Protein AF-A0A7W1R901-F1 (afdb_monomer)

Radius of gyration: 30.14 Å; Cα contacts (8 Å, |Δi|>4): 11; chains: 1; bounding box: 86×29×71 Å

Mean predicted aligned error: 14.53 Å

pLDDT: mean 77.72, std 14.28, range [48.69, 98.0]

Secondary structure (DSSP, 8-state):
-------PPP------------TTTS---HHHHHT---HHHHHHHHHHHHHHHHHHHHHHHHHHHHHTTSSS----

Foldseek 3Di:
DDDDDPPDDPPDPPPPPCPPCDPVRPDPDPVCLVPDPDPVSVVVVCVVVVVVVCVVVVVVVVVVVVQVVDPDGPDD

Structure (mmCIF, N/CA/C/O backbone):
data_AF-A0A7W1R901-F1
#
_entry.id   AF-A0A7W1R901-F1
#
loop_
_atom_site.group_PDB
_atom_site.id
_atom_site.type_symbol
_atom_site.label_atom_id
_atom_site.label_alt_id
_atom_site.label_co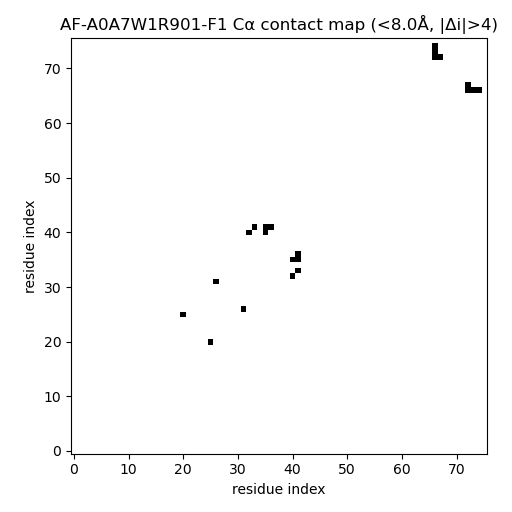mp_id
_atom_site.label_asym_id
_atom_site.label_entity_id
_atom_site.label_seq_id
_atom_site.pdbx_PDB_ins_code
_atom_site.Cartn_x
_atom_site.Cartn_y
_atom_site.Cartn_z
_atom_site.occupancy
_atom_site.B_iso_or_equiv
_atom_site.auth_seq_id
_atom_site.auth_comp_id
_atom_site.auth_asym_id
_atom_site.auth_atom_id
_atom_site.pdbx_PDB_model_num
ATOM 1 N N . MET A 1 1 ? 58.974 14.730 -47.120 1.00 49.56 1 MET A N 1
ATOM 2 C CA . MET A 1 1 ? 58.386 15.224 -45.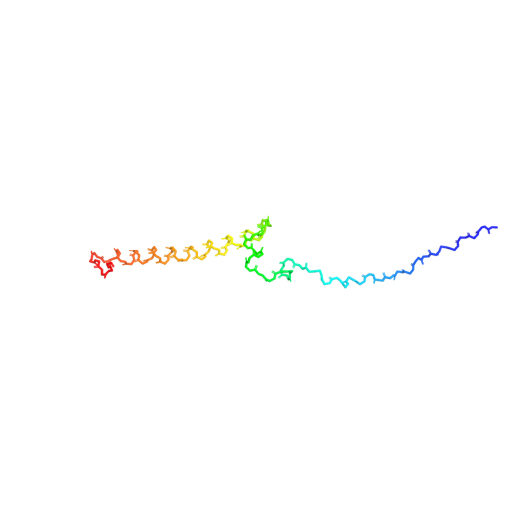859 1.00 49.56 1 MET A CA 1
ATOM 3 C C . MET A 1 1 ? 56.983 14.673 -45.794 1.00 49.56 1 MET A C 1
ATOM 5 O O . MET A 1 1 ? 56.240 14.841 -46.750 1.00 49.56 1 MET A O 1
ATOM 9 N N . GLU A 1 2 ? 56.735 13.870 -44.771 1.00 48.69 2 GLU A N 1
ATOM 10 C CA . GLU A 1 2 ? 55.662 12.887 -44.715 1.00 48.69 2 GLU A CA 1
ATOM 11 C C . GLU A 1 2 ? 54.276 13.516 -44.585 1.00 48.69 2 GLU A C 1
ATOM 13 O O . GLU A 1 2 ? 54.057 14.510 -43.896 1.00 48.69 2 GLU A O 1
ATOM 18 N N . THR A 1 3 ? 53.350 12.889 -45.294 1.00 66.75 3 THR A N 1
ATOM 19 C CA . THR A 1 3 ? 51.917 13.126 -45.282 1.00 66.75 3 THR A CA 1
ATOM 20 C C . THR A 1 3 ? 51.340 12.661 -43.949 1.00 66.75 3 THR A C 1
ATOM 22 O O . THR A 1 3 ? 51.437 11.485 -43.618 1.00 66.75 3 THR A O 1
ATOM 25 N N . THR A 1 4 ? 50.666 13.531 -43.203 1.00 59.78 4 THR A N 1
ATOM 26 C CA . THR A 1 4 ? 49.630 13.108 -42.244 1.00 59.78 4 THR A CA 1
ATOM 27 C C . THR A 1 4 ? 48.586 14.215 -42.151 1.00 59.78 4 THR A C 1
ATOM 29 O O . THR A 1 4 ? 48.635 15.088 -41.291 1.00 59.78 4 THR A O 1
ATOM 32 N N . VAL A 1 5 ? 47.639 14.202 -43.090 1.00 63.56 5 VAL A N 1
ATOM 33 C CA . VAL A 1 5 ? 46.354 14.879 -42.908 1.00 63.56 5 VAL A CA 1
ATOM 34 C C . VAL A 1 5 ? 45.581 14.027 -41.909 1.00 63.56 5 VAL A C 1
ATOM 36 O O . VAL A 1 5 ? 45.230 12.885 -42.200 1.00 63.56 5 VAL A O 1
ATOM 39 N N . ALA A 1 6 ? 45.365 14.561 -40.710 1.00 62.50 6 ALA A N 1
ATOM 40 C CA . ALA A 1 6 ? 44.448 13.976 -39.751 1.00 62.50 6 ALA A CA 1
ATOM 41 C C . ALA A 1 6 ? 43.036 14.007 -40.355 1.00 62.50 6 ALA A C 1
ATOM 43 O O . ALA A 1 6 ? 42.381 15.045 -40.391 1.00 62.50 6 ALA A O 1
ATOM 44 N N . THR A 1 7 ? 42.579 12.859 -40.850 1.00 66.88 7 THR A N 1
ATOM 45 C CA . THR A 1 7 ? 41.156 12.574 -41.032 1.00 66.88 7 THR A CA 1
ATOM 46 C C . THR A 1 7 ? 40.525 12.610 -39.639 1.00 66.88 7 THR A C 1
ATOM 48 O O . THR A 1 7 ? 40.634 11.665 -38.861 1.00 66.88 7 THR A O 1
ATOM 51 N N . SER A 1 8 ? 39.913 13.736 -39.275 1.00 64.19 8 SER A N 1
ATOM 52 C CA . SER A 1 8 ? 38.928 13.763 -38.202 1.00 64.19 8 SER A CA 1
ATOM 53 C C . SER A 1 8 ? 37.645 13.166 -38.768 1.00 64.19 8 SER A C 1
ATOM 55 O O . SER A 1 8 ? 37.097 13.656 -39.756 1.00 64.19 8 SER A O 1
ATOM 57 N N . ALA A 1 9 ? 37.198 12.053 -38.189 1.00 73.06 9 ALA A N 1
ATOM 58 C CA . ALA A 1 9 ? 35.887 11.497 -38.496 1.00 73.06 9 ALA A CA 1
ATOM 59 C C . ALA A 1 9 ? 34.818 12.605 -38.367 1.00 73.06 9 ALA A C 1
ATOM 61 O O . ALA A 1 9 ? 34.920 13.422 -37.443 1.00 73.06 9 ALA A O 1
ATOM 62 N N . PRO A 1 10 ? 33.807 12.665 -39.253 1.00 75.50 10 PRO A N 1
ATOM 63 C CA . PRO A 1 10 ? 32.678 13.562 -39.059 1.00 75.50 10 PRO A CA 1
ATOM 64 C C . PRO A 1 10 ? 32.072 13.322 -37.673 1.00 75.50 10 PRO A C 1
ATOM 66 O O . PRO A 1 10 ? 31.771 12.184 -37.311 1.00 75.50 10 PRO A O 1
ATOM 69 N N . PHE A 1 11 ? 31.925 14.384 -36.880 1.00 69.00 11 PHE A N 1
ATOM 70 C CA . PHE A 1 11 ? 31.121 14.345 -35.663 1.00 69.00 11 PHE A CA 1
ATOM 71 C C . PHE A 1 11 ? 29.661 14.189 -36.095 1.00 69.00 11 PHE A C 1
ATOM 73 O O . PHE A 1 11 ? 28.967 15.168 -36.355 1.00 69.00 11 PHE A O 1
ATOM 80 N N . GLU A 1 12 ? 29.217 12.946 -36.243 1.00 72.06 12 GLU A N 1
ATOM 81 C CA . GLU A 1 12 ? 27.799 12.619 -36.277 1.00 72.06 12 GLU A CA 1
ATOM 82 C C . GLU A 1 12 ? 27.253 12.904 -34.871 1.00 72.06 12 GLU A C 1
ATOM 84 O O . GLU A 1 12 ? 27.693 12.257 -33.910 1.00 72.06 12 GLU A O 1
ATOM 89 N N . PRO A 1 13 ? 26.329 13.864 -34.686 1.00 72.69 13 PRO A N 1
ATOM 90 C CA . PRO A 1 13 ? 25.611 13.948 -33.430 1.00 72.69 13 PRO A CA 1
ATOM 91 C C . PRO A 1 13 ? 24.794 12.660 -33.310 1.00 72.69 13 PRO A C 1
ATOM 93 O O . PRO A 1 13 ? 23.765 12.507 -33.967 1.00 72.69 13 PRO A O 1
ATOM 96 N N . VAL A 1 14 ? 25.261 11.717 -32.483 1.00 66.88 14 VAL A N 1
ATOM 97 C CA . VAL A 1 14 ? 24.455 10.574 -32.044 1.00 66.88 14 VAL A CA 1
ATOM 98 C C . VAL A 1 14 ? 23.199 11.162 -31.420 1.00 66.88 14 VAL A C 1
ATOM 100 O O . VAL A 1 14 ? 23.204 11.668 -30.300 1.00 66.88 14 VAL A O 1
ATOM 103 N N . THR A 1 15 ? 22.126 11.166 -32.200 1.00 68.00 15 THR A N 1
ATOM 104 C CA . THR A 1 15 ? 20.797 11.489 -31.718 1.00 68.00 15 THR A CA 1
ATOM 105 C C . THR A 1 15 ? 20.341 10.214 -31.027 1.00 68.00 15 THR A C 1
ATOM 107 O O . THR A 1 15 ? 20.232 9.186 -31.698 1.00 68.00 15 THR A O 1
ATOM 110 N N . PRO A 1 16 ? 20.149 10.198 -29.698 1.00 63.34 16 PRO A N 1
ATOM 111 C CA . PRO A 1 16 ? 19.640 9.016 -29.031 1.00 63.34 16 PRO A CA 1
ATOM 112 C C . PRO A 1 16 ? 18.158 8.866 -29.391 1.00 63.34 16 PRO A C 1
ATOM 114 O O . PRO A 1 16 ? 17.285 9.252 -28.624 1.00 63.34 16 PRO A O 1
ATOM 117 N N . THR A 1 17 ? 17.856 8.315 -30.565 1.00 63.44 17 THR A N 1
ATOM 118 C CA . THR A 1 17 ? 16.509 7.850 -30.920 1.00 63.44 17 THR A CA 1
ATOM 119 C C . THR A 1 17 ? 16.348 6.416 -30.432 1.00 63.44 17 THR A C 1
ATOM 121 O O . THR A 1 17 ? 16.087 5.497 -31.197 1.00 63.44 17 THR A O 1
ATOM 124 N N . ASP A 1 18 ? 16.576 6.211 -29.140 1.00 61.00 18 ASP A N 1
ATOM 125 C CA . ASP A 1 18 ? 16.241 4.959 -28.482 1.00 61.00 18 ASP A CA 1
ATOM 126 C C . ASP A 1 18 ? 15.078 5.295 -27.559 1.00 61.00 18 ASP A C 1
ATOM 128 O O . ASP A 1 18 ? 15.268 5.805 -26.448 1.00 61.00 18 ASP A O 1
ATOM 132 N N . GLU A 1 19 ? 13.855 5.090 -28.056 1.00 64.19 19 GLU A N 1
ATOM 133 C CA . GLU A 1 19 ? 12.677 4.946 -27.206 1.00 64.19 19 GLU A CA 1
ATOM 134 C C . GLU A 1 19 ? 12.909 3.719 -26.319 1.00 64.19 19 GLU A C 1
ATOM 136 O O . GLU A 1 19 ? 12.398 2.628 -26.562 1.00 64.19 19 G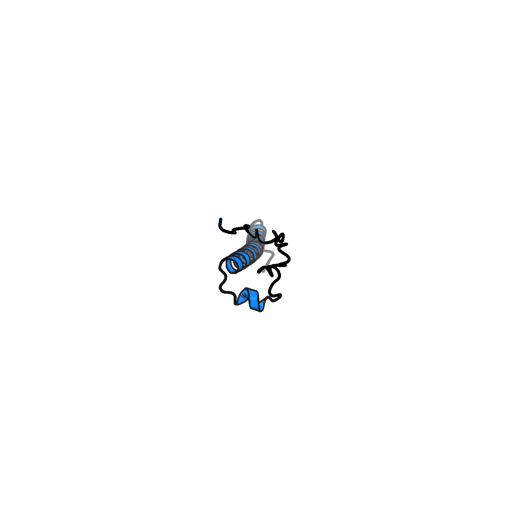LU A O 1
ATOM 141 N N . ARG A 1 20 ? 13.766 3.882 -25.306 1.00 64.56 20 ARG A N 1
ATOM 142 C CA . ARG A 1 20 ? 14.199 2.806 -24.427 1.00 64.56 20 ARG A CA 1
ATOM 143 C C . ARG A 1 20 ? 12.965 2.255 -23.750 1.00 64.56 20 ARG A C 1
ATOM 145 O O . ARG A 1 20 ? 12.413 2.885 -22.842 1.00 64.56 20 ARG A O 1
ATOM 152 N N . VAL A 1 21 ? 12.548 1.075 -24.194 1.00 63.44 21 VAL A N 1
ATOM 153 C CA . VAL A 1 21 ? 11.413 0.346 -23.645 1.00 63.44 21 VAL A CA 1
ATOM 154 C C . VAL A 1 21 ? 11.674 0.147 -22.151 1.00 63.44 21 VAL A C 1
ATOM 156 O O . VAL A 1 21 ? 12.487 -0.676 -21.736 1.00 63.44 21 VAL A O 1
ATOM 159 N N . ASN A 1 22 ? 11.048 0.984 -21.326 1.00 61.44 22 ASN A N 1
ATOM 160 C CA . ASN A 1 22 ? 11.276 0.989 -19.888 1.00 61.44 22 ASN A CA 1
ATOM 161 C C . ASN A 1 22 ? 10.374 -0.054 -19.229 1.00 61.44 22 ASN A C 1
ATOM 163 O O . ASN A 1 22 ? 9.330 -0.405 -19.766 1.00 61.44 22 ASN A O 1
ATOM 167 N N . TYR A 1 23 ? 10.714 -0.527 -18.035 1.00 54.69 23 TYR A N 1
ATOM 168 C CA . TYR A 1 23 ? 9.915 -1.529 -17.311 1.00 54.69 23 TYR A CA 1
ATOM 169 C C . TYR A 1 23 ? 8.459 -1.077 -17.037 1.00 54.69 23 TYR A C 1
ATOM 171 O O . TYR A 1 23 ? 7.607 -1.925 -16.764 1.00 54.69 23 TYR A O 1
ATOM 179 N N . LEU A 1 24 ? 8.200 0.234 -17.145 1.00 60.44 24 LEU A N 1
ATOM 180 C CA . LEU A 1 24 ? 6.885 0.886 -17.140 1.00 60.44 24 LEU A CA 1
ATOM 181 C C . LEU A 1 24 ? 6.094 0.701 -18.454 1.00 60.44 24 LEU A C 1
ATOM 183 O O . LEU A 1 24 ? 4.873 0.646 -18.412 1.00 60.44 24 LEU A O 1
ATOM 187 N N . ASN A 1 25 ? 6.781 0.573 -19.595 1.00 60.09 25 ASN A N 1
ATOM 188 C CA . ASN A 1 25 ? 6.214 0.426 -20.945 1.00 60.09 25 ASN A CA 1
ATOM 189 C C . ASN A 1 25 ? 6.361 -0.994 -21.536 1.00 60.09 25 ASN A C 1
ATOM 191 O O . ASN A 1 25 ? 5.755 -1.295 -22.557 1.00 60.09 25 ASN A O 1
ATOM 195 N N . ALA A 1 26 ? 7.171 -1.878 -20.937 1.00 60.41 26 ALA A N 1
ATOM 196 C CA . ALA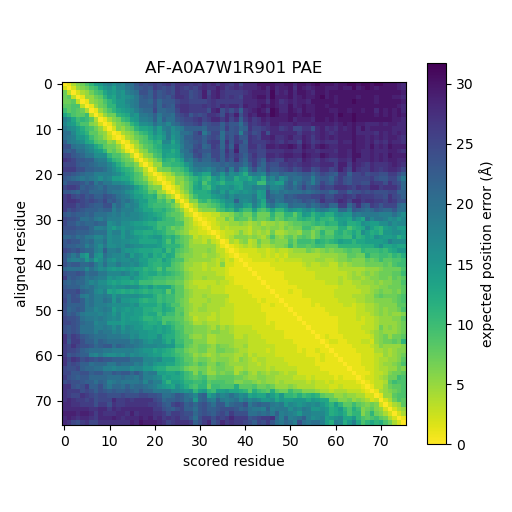 A 1 26 ? 7.628 -3.091 -21.623 1.00 60.41 26 ALA A CA 1
ATOM 197 C C . ALA A 1 26 ? 6.684 -4.305 -21.602 1.00 60.41 26 ALA A C 1
ATOM 199 O O . ALA A 1 26 ? 6.834 -5.162 -22.464 1.00 60.41 26 ALA A O 1
ATOM 200 N N . GLN A 1 27 ? 5.750 -4.464 -20.662 1.00 58.69 27 GLN A N 1
ATOM 201 C CA . GLN A 1 27 ? 4.867 -5.646 -20.627 1.00 58.69 27 GLN A CA 1
ATOM 202 C C . GLN A 1 27 ? 3.577 -5.319 -19.861 1.00 58.69 27 GLN A C 1
ATOM 204 O O . GLN A 1 27 ? 3.592 -5.178 -18.636 1.00 58.69 27 GLN A O 1
ATOM 209 N 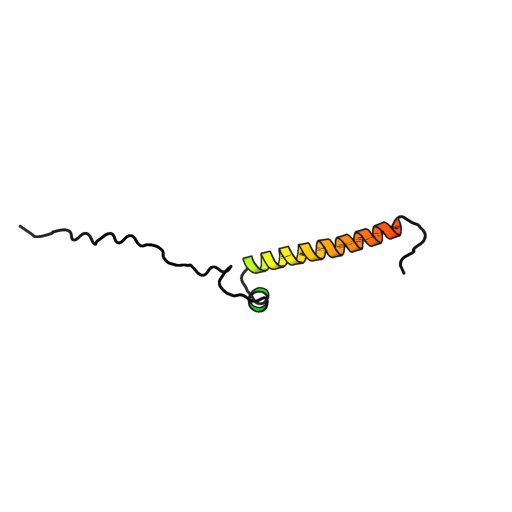N . TYR A 1 28 ? 2.455 -5.224 -20.576 1.00 60.19 28 TYR A N 1
ATOM 210 C CA . TYR A 1 28 ? 1.131 -5.002 -19.996 1.00 60.19 28 TYR A CA 1
ATOM 211 C C . TYR A 1 28 ? 0.552 -6.337 -19.511 1.00 60.19 28 TYR A C 1
ATOM 213 O O . TYR A 1 28 ? -0.002 -7.108 -20.291 1.00 60.19 28 TYR A O 1
ATOM 221 N N . GLY A 1 29 ? 0.694 -6.652 -18.219 1.00 67.38 29 GLY A N 1
ATOM 222 C CA . GLY A 1 29 ? 0.023 -7.826 -17.659 1.00 67.38 29 GLY A CA 1
ATOM 223 C C . GLY A 1 29 ? 0.228 -8.053 -16.164 1.00 67.38 29 GLY A C 1
ATOM 224 O O . GLY A 1 29 ? 1.358 -8.179 -15.693 1.00 67.38 29 GLY A O 1
ATOM 225 N N . LEU A 1 30 ? -0.882 -8.235 -15.439 1.00 69.50 30 LEU A N 1
ATOM 226 C CA . LEU A 1 30 ? -0.906 -8.650 -14.027 1.00 69.50 30 LEU A CA 1
ATOM 227 C C . LEU A 1 30 ? -0.080 -9.925 -13.785 1.00 69.50 30 LEU A C 1
ATOM 229 O O . LEU A 1 30 ? 0.618 -10.016 -12.783 1.00 69.50 30 LEU A O 1
ATOM 233 N N . LYS A 1 31 ? -0.087 -10.880 -14.731 1.00 71.25 31 LYS A N 1
ATOM 234 C CA . LYS A 1 31 ? 0.713 -12.119 -14.654 1.00 71.25 31 LYS A CA 1
ATOM 235 C C . LYS A 1 31 ? 2.225 -11.866 -14.722 1.00 71.25 31 LYS A C 1
ATOM 237 O O . LYS A 1 31 ? 2.969 -12.495 -13.979 1.00 71.25 31 LYS A O 1
ATOM 242 N N . SER A 1 32 ? 2.678 -10.942 -15.576 1.00 71.75 32 SER A N 1
ATOM 243 C CA . SER A 1 32 ? 4.098 -10.558 -15.665 1.00 71.75 32 SER A CA 1
ATOM 244 C C . SER A 1 32 ? 4.549 -9.814 -14.408 1.00 71.75 32 SER A C 1
ATOM 246 O O . SER A 1 32 ? 5.684 -9.972 -13.971 1.00 71.75 32 SER A O 1
ATOM 248 N N . TRP A 1 33 ? 3.644 -9.047 -13.795 1.00 76.38 33 TRP A N 1
ATOM 249 C CA . TRP A 1 33 ? 3.907 -8.331 -12.552 1.00 76.38 33 TRP A CA 1
ATOM 250 C C . TRP A 1 33 ? 3.933 -9.251 -11.324 1.00 76.38 33 TRP A C 1
ATOM 252 O O . TRP A 1 33 ? 4.875 -9.168 -10.547 1.00 76.38 33 TRP A O 1
ATOM 262 N N . LEU A 1 34 ? 2.967 -10.164 -11.165 1.00 78.31 34 LEU A N 1
ATOM 263 C CA . LEU A 1 34 ? 2.917 -11.083 -10.016 1.00 78.31 34 LEU A CA 1
ATOM 264 C C . LEU A 1 34 ? 4.031 -12.139 -10.028 1.00 78.31 34 LEU A C 1
ATOM 266 O O . LEU A 1 34 ? 4.473 -12.559 -8.966 1.00 78.31 34 LEU A O 1
ATOM 270 N N . LEU A 1 35 ? 4.488 -12.574 -11.207 1.00 83.75 35 LEU A N 1
ATOM 271 C CA . LEU A 1 35 ? 5.535 -13.598 -11.344 1.00 83.75 35 LEU A CA 1
ATOM 272 C C . LEU A 1 35 ? 6.936 -13.007 -11.591 1.00 83.75 35 LEU A C 1
ATOM 274 O O . LEU A 1 35 ? 7.857 -13.728 -11.983 1.00 83.75 35 LEU A O 1
ATOM 278 N N . THR A 1 36 ? 7.118 -11.700 -11.381 1.00 79.69 36 THR A N 1
ATOM 279 C CA . THR A 1 36 ? 8.422 -11.042 -11.544 1.00 79.69 36 THR A CA 1
ATOM 280 C C . THR A 1 36 ? 9.364 -11.322 -10.367 1.00 79.69 36 THR A C 1
ATOM 282 O O . THR A 1 36 ? 8.925 -11.524 -9.239 1.00 79.69 36 THR A O 1
ATOM 285 N N . LYS A 1 37 ? 10.680 -11.301 -10.616 1.00 84.50 37 LYS A N 1
ATOM 286 C CA . LYS A 1 37 ? 11.731 -11.355 -9.574 1.00 84.50 37 LYS A CA 1
ATOM 287 C C . LYS A 1 37 ? 12.362 -9.989 -9.277 1.00 84.50 37 LYS A C 1
ATOM 289 O O . LYS A 1 37 ? 13.292 -9.894 -8.485 1.00 84.50 37 LYS A O 1
ATOM 294 N N . ASP A 1 38 ? 11.886 -8.932 -9.928 1.00 85.06 38 ASP A N 1
ATOM 295 C CA . ASP A 1 38 ? 12.393 -7.576 -9.732 1.00 85.06 38 ASP A CA 1
ATOM 296 C C . ASP A 1 38 ? 11.939 -7.016 -8.372 1.00 85.06 38 ASP A C 1
ATOM 298 O O . ASP A 1 38 ? 10.746 -6.795 -8.143 1.00 85.06 38 ASP A O 1
ATOM 302 N N . HIS A 1 39 ? 12.896 -6.754 -7.476 1.00 87.31 39 HIS A N 1
ATOM 303 C CA . HIS A 1 39 ? 12.639 -6.234 -6.130 1.00 87.31 39 HIS A CA 1
ATOM 304 C C . HIS A 1 39 ? 11.867 -4.905 -6.136 1.00 87.31 39 HIS A C 1
ATOM 306 O O . HIS A 1 39 ? 11.041 -4.678 -5.256 1.00 87.31 39 HIS A O 1
ATOM 312 N N . LYS A 1 40 ? 12.068 -4.042 -7.143 1.00 84.19 40 LYS A N 1
ATOM 313 C CA . LYS A 1 40 ? 11.369 -2.748 -7.221 1.00 84.19 40 LYS A CA 1
ATOM 314 C C . LYS A 1 40 ? 9.883 -2.929 -7.519 1.00 84.19 40 LYS A C 1
ATOM 316 O O . LYS A 1 40 ? 9.046 -2.240 -6.943 1.00 84.19 40 LYS A O 1
ATOM 321 N N . ARG A 1 41 ? 9.545 -3.883 -8.391 1.00 83.06 41 ARG A N 1
ATOM 322 C CA . ARG A 1 41 ? 8.148 -4.218 -8.710 1.00 83.06 41 ARG A CA 1
ATOM 323 C C . ARG A 1 41 ? 7.456 -4.876 -7.521 1.00 83.06 41 ARG A C 1
ATOM 325 O O . ARG A 1 41 ? 6.332 -4.510 -7.196 1.00 83.06 41 ARG A O 1
ATOM 332 N N . ILE A 1 42 ? 8.153 -5.787 -6.840 1.00 88.12 42 ILE A N 1
ATOM 333 C CA . ILE A 1 42 ? 7.657 -6.421 -5.613 1.00 88.12 42 ILE A CA 1
ATOM 334 C C . ILE A 1 42 ? 7.405 -5.357 -4.534 1.00 88.12 42 ILE A C 1
ATOM 336 O O . ILE A 1 42 ? 6.348 -5.372 -3.912 1.00 88.12 42 ILE A O 1
ATOM 340 N N . ALA A 1 43 ? 8.304 -4.384 -4.359 1.00 90.44 43 ALA A N 1
ATOM 341 C CA . ALA A 1 43 ? 8.109 -3.298 -3.398 1.00 90.44 43 ALA A CA 1
ATOM 342 C C . ALA A 1 43 ? 6.832 -2.482 -3.674 1.00 90.44 43 ALA A C 1
ATOM 344 O O . ALA A 1 43 ? 6.080 -2.194 -2.746 1.00 90.44 43 ALA A O 1
ATOM 345 N N . LEU A 1 44 ? 6.541 -2.158 -4.940 1.00 89.75 44 LEU A N 1
ATOM 346 C CA . LEU A 1 44 ? 5.310 -1.450 -5.314 1.00 89.75 44 LEU A CA 1
ATOM 347 C C . LEU A 1 44 ? 4.049 -2.307 -5.131 1.00 89.75 44 LEU A C 1
ATOM 349 O O . LEU A 1 44 ? 3.032 -1.789 -4.673 1.00 89.75 44 LEU A O 1
ATOM 353 N N . LEU A 1 45 ? 4.116 -3.606 -5.449 1.00 90.25 45 LEU A N 1
ATOM 354 C CA . LEU A 1 45 ? 3.036 -4.558 -5.163 1.00 90.25 45 LEU A CA 1
ATOM 355 C C . LEU A 1 45 ? 2.696 -4.569 -3.674 1.00 90.25 45 LEU A C 1
ATOM 357 O O . LEU A 1 45 ? 1.530 -4.422 -3.316 1.00 90.25 45 LEU A O 1
ATOM 361 N N . TYR A 1 46 ? 3.718 -4.697 -2.826 1.00 93.00 46 TYR A N 1
ATOM 362 C CA . TYR A 1 46 ? 3.555 -4.697 -1.378 1.00 93.00 46 TYR A CA 1
ATOM 363 C C . TYR A 1 46 ? 3.015 -3.369 -0.867 1.00 93.00 46 TYR A C 1
ATOM 365 O O . TYR A 1 46 ? 2.089 -3.377 -0.062 1.00 93.00 46 TYR A O 1
ATOM 373 N N . LEU A 1 47 ? 3.541 -2.239 -1.348 1.00 94.62 47 LEU A N 1
ATOM 374 C CA . LEU A 1 47 ? 3.046 -0.919 -0.966 1.00 94.62 47 LEU A CA 1
ATOM 375 C C . LEU A 1 47 ? 1.546 -0.798 -1.264 1.00 94.62 47 LEU A C 1
ATOM 377 O O . LEU A 1 47 ? 0.770 -0.493 -0.365 1.00 94.62 47 LEU A O 1
ATOM 381 N N . GLY A 1 48 ? 1.123 -1.133 -2.488 1.00 95.19 48 GLY A N 1
ATOM 382 C CA . GLY A 1 48 ? -0.288 -1.109 -2.874 1.00 95.19 48 GLY A CA 1
ATOM 383 C C . GLY A 1 48 ? -1.154 -2.068 -2.051 1.00 95.19 48 GLY A C 1
ATOM 384 O O . GLY A 1 48 ? -2.195 -1.663 -1.532 1.00 95.19 48 GLY A O 1
ATOM 385 N N . SER A 1 49 ? -0.726 -3.325 -1.882 1.00 95.25 49 SER A N 1
ATOM 386 C CA . SER A 1 49 ? -1.496 -4.319 -1.127 1.00 95.25 49 SER A CA 1
ATOM 387 C C . SER A 1 49 ? -1.606 -3.969 0.354 1.00 95.25 49 SER A C 1
ATOM 389 O O . SER A 1 49 ? -2.688 -4.069 0.926 1.00 95.25 49 SER A O 1
ATOM 391 N N . ILE A 1 50 ? -0.509 -3.535 0.981 1.00 97.12 50 ILE A N 1
ATOM 392 C CA . ILE A 1 50 ? -0.493 -3.179 2.403 1.00 97.12 50 ILE A CA 1
ATOM 393 C C . ILE A 1 50 ? -1.385 -1.965 2.631 1.00 97.12 50 ILE A C 1
ATOM 395 O O . ILE A 1 50 ? -2.192 -1.990 3.552 1.00 97.12 50 ILE A O 1
ATOM 399 N N . THR A 1 51 ? -1.305 -0.934 1.785 1.00 97.88 51 THR A N 1
ATOM 400 C CA . THR A 1 51 ? -2.193 0.229 1.887 1.00 97.88 51 THR A CA 1
ATOM 401 C C . THR A 1 51 ? -3.662 -0.174 1.752 1.00 97.88 51 THR A C 1
ATOM 403 O O . THR A 1 51 ? -4.481 0.251 2.563 1.00 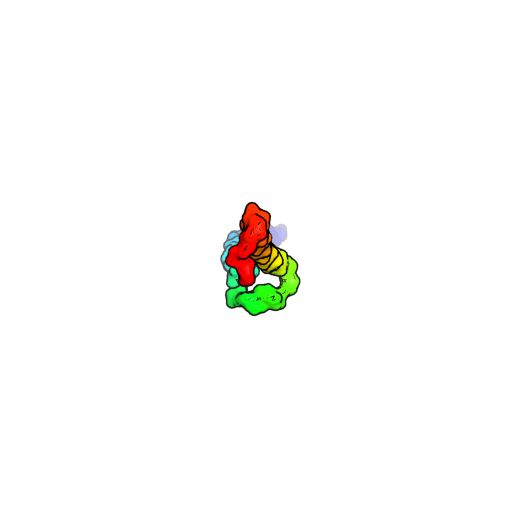97.88 51 THR A O 1
ATOM 406 N N . LEU A 1 52 ? -4.003 -1.036 0.790 1.00 97.88 52 LEU A N 1
ATOM 407 C CA . LEU A 1 52 ? -5.372 -1.526 0.618 1.00 97.88 52 LEU A CA 1
ATOM 408 C C . LEU A 1 52 ? -5.883 -2.257 1.871 1.00 97.88 52 LEU A C 1
ATOM 410 O O . LEU A 1 52 ? -6.941 -1.917 2.400 1.00 97.88 52 LEU A O 1
ATOM 414 N N . PHE A 1 53 ? -5.127 -3.237 2.372 1.00 97.81 53 PHE A N 1
ATOM 415 C CA . PHE A 1 53 ? -5.522 -3.998 3.559 1.00 97.81 53 PHE A CA 1
ATOM 416 C C . PHE A 1 53 ? -5.492 -3.164 4.840 1.00 97.81 53 PHE A C 1
ATOM 418 O O . PHE A 1 53 ? -6.295 -3.415 5.734 1.00 97.81 53 PHE A O 1
ATOM 425 N N . PHE A 1 54 ? -4.630 -2.150 4.923 1.00 97.75 54 PHE A N 1
ATOM 426 C CA . PHE A 1 54 ? -4.628 -1.188 6.020 1.00 97.75 54 PHE A CA 1
ATOM 427 C C . PHE A 1 54 ? -5.962 -0.441 6.105 1.00 97.75 54 PHE A C 1
ATOM 429 O O . PHE A 1 54 ? -6.533 -0.354 7.188 1.00 97.75 54 PHE A O 1
ATOM 436 N N . PHE A 1 55 ? -6.503 0.036 4.978 1.00 98.00 55 PHE A N 1
ATOM 437 C CA . PHE A 1 55 ? -7.817 0.683 4.974 1.00 98.00 55 PHE A CA 1
ATOM 438 C C . PHE A 1 55 ? -8.942 -0.295 5.306 1.00 98.00 55 PHE A C 1
ATOM 440 O O . PHE A 1 55 ? -9.788 0.030 6.129 1.00 98.00 55 PHE A O 1
ATOM 447 N N . ILE A 1 56 ? -8.937 -1.500 4.731 1.00 97.94 56 ILE A N 1
ATOM 448 C CA . ILE A 1 56 ? -9.957 -2.518 5.031 1.00 97.94 56 ILE A CA 1
ATOM 449 C C . ILE A 1 56 ? -9.940 -2.868 6.526 1.00 97.94 56 ILE A C 1
ATOM 451 O O . ILE A 1 56 ? -10.965 -2.771 7.196 1.00 97.94 56 ILE A O 1
ATOM 455 N N . GLY A 1 57 ? -8.773 -3.216 7.072 1.00 97.44 57 GLY A N 1
ATOM 456 C CA . GLY A 1 57 ? -8.613 -3.525 8.492 1.00 97.44 57 GLY A CA 1
ATOM 457 C C . GLY A 1 57 ? -8.936 -2.333 9.395 1.00 97.44 57 GLY A C 1
ATOM 458 O O . GLY A 1 57 ? -9.568 -2.508 10.431 1.00 97.44 57 GLY A O 1
ATOM 459 N N . GLY A 1 58 ? -8.568 -1.118 8.982 1.00 97.12 58 GLY A N 1
ATOM 460 C CA . GLY A 1 58 ? -8.896 0.119 9.687 1.00 97.12 58 GLY A CA 1
ATOM 461 C C . GLY A 1 58 ? -10.399 0.395 9.739 1.00 97.12 58 GLY A C 1
ATOM 462 O O . GLY A 1 58 ? -10.909 0.761 10.794 1.00 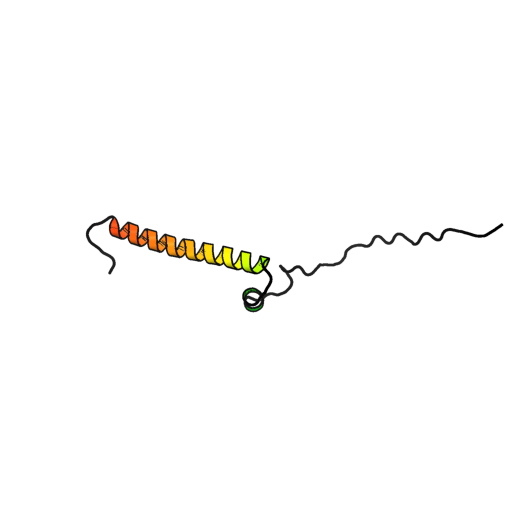97.12 58 GLY A O 1
ATOM 463 N N . LEU A 1 59 ? -11.122 0.156 8.640 1.00 97.19 59 LEU A N 1
ATOM 464 C CA . LEU A 1 59 ? -12.580 0.272 8.594 1.00 97.19 59 LEU A CA 1
ATOM 465 C C . LEU A 1 59 ? -13.254 -0.770 9.490 1.00 97.19 59 LEU A C 1
ATOM 467 O O . LEU A 1 59 ? -14.159 -0.418 10.241 1.00 97.19 59 LEU A O 1
ATOM 471 N N . TYR A 1 60 ? -12.783 -2.020 9.481 1.00 95.56 60 TYR A N 1
ATOM 472 C CA . TYR A 1 60 ? -13.276 -3.048 10.405 1.00 95.56 60 TYR A CA 1
ATOM 473 C C . TYR A 1 60 ? -13.004 -2.687 11.868 1.00 95.56 60 TYR A C 1
ATOM 475 O O . TYR A 1 60 ? -13.896 -2.787 12.706 1.00 95.56 60 TYR A O 1
ATOM 483 N N . ALA A 1 61 ? -11.797 -2.215 12.185 1.00 95.44 61 ALA A N 1
ATOM 484 C CA . ALA A 1 61 ? -11.458 -1.767 13.531 1.00 95.44 61 ALA A CA 1
ATOM 485 C C . ALA A 1 61 ? -12.325 -0.575 13.970 1.00 95.44 61 ALA A C 1
ATOM 487 O O . ALA A 1 61 ? -12.772 -0.532 15.116 1.00 95.44 61 ALA A O 1
ATOM 488 N N . MET A 1 62 ? -12.603 0.368 13.063 1.00 94.44 62 MET A N 1
ATOM 489 C CA . MET A 1 62 ? -13.553 1.452 13.311 1.00 94.44 62 MET A CA 1
ATOM 490 C C . MET A 1 62 ? -14.965 0.928 13.556 1.00 94.44 62 MET A C 1
ATOM 492 O O . MET A 1 62 ? -15.590 1.372 14.510 1.00 94.44 62 MET A O 1
ATOM 496 N N . ALA A 1 63 ? -15.457 -0.014 12.750 1.00 92.00 63 ALA A N 1
ATOM 497 C CA . ALA A 1 63 ? -16.791 -0.588 12.917 1.00 92.00 63 ALA A CA 1
ATOM 498 C C . ALA A 1 63 ? -16.951 -1.260 14.289 1.00 92.00 63 ALA A C 1
ATOM 500 O O . ALA A 1 63 ? -17.890 -0.947 15.013 1.00 92.00 63 ALA A O 1
ATOM 501 N N . ILE A 1 64 ? -15.980 -2.084 14.702 1.00 90.94 64 ILE A N 1
ATOM 502 C CA . ILE A 1 64 ? -15.957 -2.685 16.047 1.00 90.94 64 ILE A CA 1
ATOM 503 C C . ILE A 1 64 ? -15.958 -1.596 17.124 1.00 90.94 64 ILE A C 1
ATOM 505 O O . ILE A 1 64 ? -16.649 -1.702 18.134 1.00 90.94 64 ILE A O 1
ATOM 509 N N . ARG A 1 65 ? -15.176 -0.530 16.926 1.00 92.25 65 ARG A N 1
ATOM 510 C CA . ARG A 1 65 ? -15.117 0.570 17.886 1.00 92.25 65 ARG A CA 1
ATOM 511 C C . ARG A 1 65 ? -16.446 1.311 17.989 1.00 92.25 65 ARG A C 1
ATOM 513 O O . ARG A 1 65 ? -16.798 1.681 19.099 1.00 92.25 65 ARG A O 1
ATOM 520 N N . LEU A 1 66 ? -17.143 1.527 16.874 1.00 89.56 66 LEU A N 1
ATOM 521 C CA . 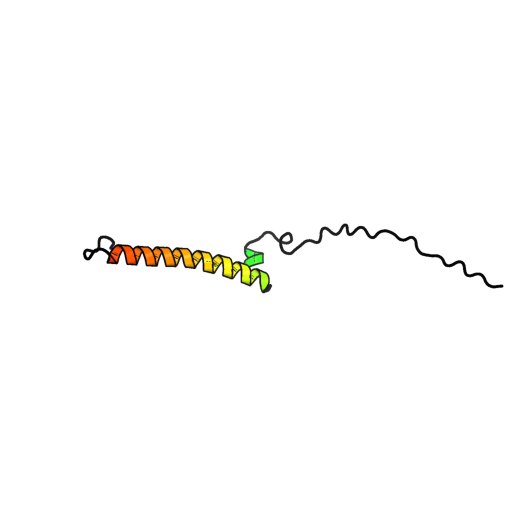LEU A 1 66 ? -18.464 2.156 16.847 1.00 89.56 66 LEU A CA 1
ATOM 522 C C . LEU A 1 66 ? -19.501 1.297 17.575 1.00 89.56 66 LEU A C 1
ATOM 524 O O . LEU A 1 66 ? -20.253 1.843 18.373 1.00 89.56 66 LEU A O 1
ATOM 528 N N . GLU A 1 67 ? -19.475 -0.021 17.377 1.00 84.38 67 GLU A N 1
ATOM 529 C CA . GLU A 1 67 ? -20.362 -0.957 18.078 1.00 84.38 67 GLU A CA 1
ATOM 530 C C . GLU A 1 67 ? -20.162 -0.902 19.599 1.00 84.38 67 GLU A C 1
ATOM 532 O O . GLU A 1 67 ? -21.111 -0.810 20.368 1.00 84.38 67 GLU A O 1
ATOM 537 N N . LEU A 1 68 ? -18.904 -0.863 20.049 1.00 85.62 68 LEU A N 1
ATOM 538 C CA . LEU A 1 68 ? -18.558 -0.798 21.472 1.00 85.62 68 LEU A CA 1
ATOM 539 C C . LEU A 1 68 ? -18.840 0.565 22.131 1.00 85.62 68 LEU A C 1
ATOM 541 O O . LEU A 1 68 ? -18.653 0.694 23.343 1.00 85.62 68 LEU A O 1
ATOM 545 N N . LEU A 1 69 ? -19.246 1.597 21.378 1.00 86.19 69 LEU A N 1
ATOM 546 C CA . LEU A 1 69 ? -19.653 2.877 21.973 1.00 86.19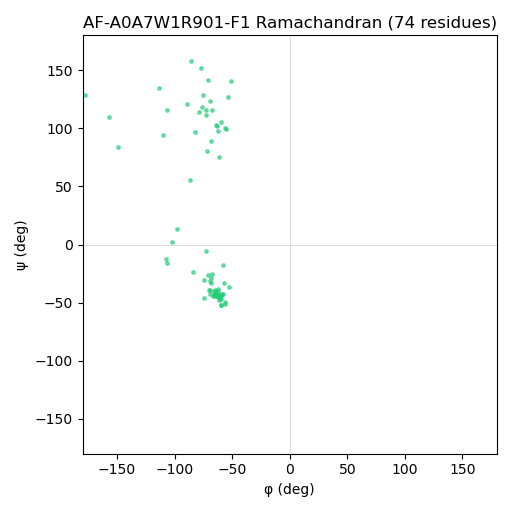 69 LEU A CA 1
ATOM 547 C C . LEU A 1 69 ? -20.997 2.766 22.698 1.00 86.19 69 LEU A C 1
ATOM 549 O O . LEU A 1 69 ? -21.245 3.536 23.628 1.00 86.19 69 LEU A O 1
ATOM 553 N N . THR A 1 70 ? -21.848 1.822 22.297 1.00 79.69 70 THR A N 1
ATOM 554 C CA . THR A 1 70 ? -23.145 1.567 22.923 1.00 79.69 70 THR A CA 1
ATOM 555 C C . THR A 1 70 ? -23.144 0.192 23.599 1.00 79.69 70 THR A C 1
ATOM 557 O O . THR A 1 70 ? -22.695 -0.777 23.000 1.00 79.69 70 THR A O 1
ATOM 560 N N . PRO A 1 71 ? -23.640 0.054 24.845 1.00 71.88 71 PRO A N 1
ATOM 561 C CA . PRO A 1 71 ? -23.592 -1.228 25.560 1.00 71.88 71 PRO A CA 1
ATOM 562 C C . PRO A 1 71 ? -24.471 -2.330 24.953 1.00 71.88 71 PRO A C 1
ATOM 564 O O . PRO A 1 71 ? -24.224 -3.510 25.191 1.00 71.88 71 PRO A O 1
ATOM 567 N N . GLN A 1 72 ? -25.528 -1.954 24.229 1.00 75.44 72 GLN A N 1
ATOM 568 C CA . GLN A 1 72 ? -26.381 -2.887 23.500 1.00 75.44 72 GLN A CA 1
ATOM 569 C C . GLN A 1 72 ? -25.822 -3.076 22.094 1.00 75.44 72 GLN A C 1
ATOM 571 O O . GLN A 1 72 ? -25.705 -2.098 21.360 1.00 75.44 72 GLN A O 1
ATOM 576 N N . GLY A 1 73 ? -25.482 -4.321 21.754 1.00 69.50 73 GLY A N 1
ATOM 577 C CA . GLY A 1 73 ? -25.037 -4.660 20.409 1.00 69.50 73 GLY A CA 1
ATOM 578 C C . GLY A 1 73 ? -26.214 -4.690 19.434 1.00 69.50 73 GLY A C 1
ATOM 579 O O . GLY A 1 73 ? -27.225 -5.331 19.722 1.00 69.50 73 GLY A O 1
ATOM 580 N N . ASP A 1 74 ? -26.084 -3.982 18.317 1.00 68.50 74 ASP A N 1
ATOM 581 C CA . ASP A 1 74 ? -27.078 -3.891 17.238 1.00 68.50 74 ASP A CA 1
ATOM 582 C C . ASP A 1 74 ? -26.630 -4.683 15.991 1.00 68.50 74 ASP A C 1
ATOM 584 O O . ASP A 1 74 ? -27.440 -5.022 15.127 1.00 68.50 74 ASP A O 1
ATOM 588 N N . LEU A 1 75 ? -25.341 -5.044 15.907 1.00 63.31 75 LEU A N 1
ATOM 589 C CA . LEU A 1 75 ? -24.768 -5.849 14.828 1.00 63.31 75 LEU A CA 1
ATOM 590 C C . LEU A 1 75 ? -24.473 -7.278 15.324 1.00 63.31 75 LEU A C 1
ATOM 592 O O . LEU A 1 75 ? -23.633 -7.473 16.204 1.00 63.31 75 LEU A O 1
ATOM 596 N N . VAL A 1 76 ? -25.161 -8.278 14.753 1.00 61.94 76 VAL A N 1
ATOM 597 C CA . VAL A 1 76 ? -24.983 -9.722 15.047 1.00 61.94 76 VAL A CA 1
ATOM 598 C C . VAL A 1 76 ? -24.160 -10.409 13.964 1.00 61.94 76 VAL A C 1
ATOM 600 O O . VAL A 1 76 ? -24.443 -10.161 12.769 1.00 61.94 76 VAL A O 1
#

Solvent-accessible surface area (backbone atoms only — not comparable to full-atom values): 5137 Å² total; per-residue (Å²): 134,86,89,77,82,80,80,71,75,81,85,71,80,82,70,85,85,64,86,68,77,39,91,90,71,63,69,95,44,72,68,62,62,74,72,52,88,52,65,71,60,51,51,53,52,48,53,54,51,50,53,53,50,48,52,55,53,48,52,52,54,49,50,56,52,58,49,69,73,42,95,70,76,86,83,130

Sequence (76 aa):
METTVATSAPFEPVTPTDERVNYLNAQYGLKSWLLTKDHKRIALLYLGSITLFFFIGGLYAMAIRLELLTPQGDLV